Protein AF-A0A3D4GW47-F1 (afdb_monomer_lite)

pLDDT: mean 80.76, std 10.33, range [48.72, 91.56]

Structure (mmCIF, N/CA/C/O backbone):
data_AF-A0A3D4GW47-F1
#
_entry.id   AF-A0A3D4GW47-F1
#
loop_
_atom_site.group_PDB
_atom_site.id
_atom_site.type_symbol
_atom_site.label_atom_id
_atom_site.label_alt_id
_atom_site.label_comp_id
_atom_site.label_asym_id
_atom_site.label_entity_id
_atom_site.label_seq_id
_atom_site.pdbx_PDB_ins_code
_atom_site.Cartn_x
_atom_site.Cartn_y
_atom_site.Cartn_z
_ato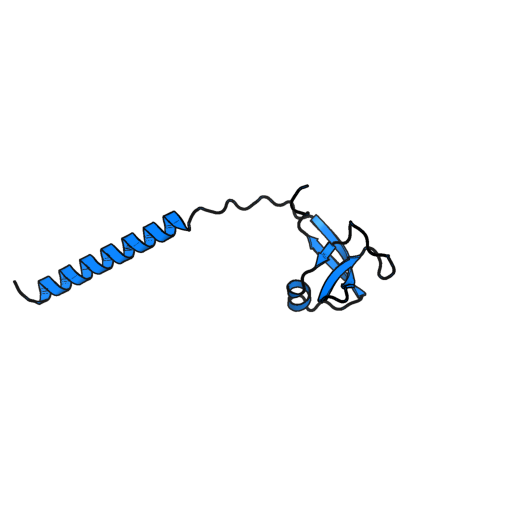m_site.occupancy
_atom_site.B_iso_or_equiv
_atom_site.auth_seq_id
_atom_site.auth_comp_id
_atom_site.auth_asym_id
_atom_site.auth_atom_id
_atom_site.pdbx_PDB_model_num
ATOM 1 N N . MET A 1 1 ? -30.666 16.668 57.485 1.00 55.66 1 MET A N 1
ATOM 2 C CA . MET A 1 1 ? -30.814 15.666 56.400 1.00 55.66 1 MET A CA 1
ATOM 3 C C . MET A 1 1 ? -29.792 14.560 56.608 1.00 55.66 1 MET A C 1
ATOM 5 O O . MET A 1 1 ? -28.661 14.899 56.939 1.00 55.66 1 MET A O 1
ATOM 9 N N . PRO A 1 2 ? -30.148 13.276 56.443 1.00 69.19 2 PRO A N 1
ATOM 10 C CA . PRO A 1 2 ? -29.185 12.195 56.604 1.00 69.19 2 PRO A CA 1
ATOM 11 C C . PRO A 1 2 ? -28.104 12.266 55.513 1.00 69.19 2 PRO A C 1
ATOM 13 O O . PRO A 1 2 ? -28.382 12.569 54.351 1.00 69.19 2 PRO A O 1
ATOM 16 N N . ILE A 1 3 ? -26.855 11.986 55.897 1.00 61.97 3 ILE A N 1
ATOM 17 C CA . ILE A 1 3 ? -25.650 12.045 55.043 1.00 61.97 3 ILE A CA 1
ATOM 18 C C . ILE A 1 3 ? -25.806 11.187 53.770 1.00 61.97 3 ILE A C 1
ATOM 20 O O . ILE A 1 3 ? -25.253 11.509 52.715 1.00 61.97 3 ILE A O 1
ATOM 24 N N . SER A 1 4 ? -26.614 10.126 53.840 1.00 69.19 4 SER A N 1
ATOM 25 C CA . SER A 1 4 ? -26.953 9.255 52.710 1.00 69.19 4 SER A CA 1
ATOM 26 C C . SER A 1 4 ? -27.655 10.003 51.572 1.00 69.19 4 SER A C 1
ATOM 28 O O . SER A 1 4 ? -27.290 9.830 50.410 1.00 69.19 4 SER A O 1
ATOM 30 N N . THR A 1 5 ? -28.597 10.898 51.877 1.00 75.31 5 THR A N 1
ATOM 31 C CA . THR A 1 5 ? -29.343 11.663 50.866 1.00 75.31 5 THR A CA 1
ATOM 32 C C . THR A 1 5 ? -28.441 12.642 50.116 1.00 75.31 5 THR A C 1
ATOM 34 O O . THR A 1 5 ? -28.620 12.851 48.916 1.00 75.31 5 THR A O 1
ATOM 37 N N . VAL A 1 6 ? -27.437 13.207 50.793 1.00 76.75 6 VAL A N 1
ATOM 38 C CA . VAL A 1 6 ? -26.452 14.110 50.177 1.00 76.75 6 VAL A CA 1
ATOM 39 C C . VAL A 1 6 ? -25.558 13.342 49.203 1.00 76.75 6 VAL A C 1
ATOM 41 O O . VAL A 1 6 ? -25.418 13.760 48.055 1.00 76.75 6 VAL A O 1
ATOM 44 N N . LYS A 1 7 ? -25.032 12.176 49.607 1.00 76.75 7 LYS A N 1
ATOM 45 C CA . LYS A 1 7 ? -24.217 11.311 48.731 1.00 76.75 7 LYS A CA 1
ATOM 46 C C . LYS A 1 7 ? -24.983 10.861 47.483 1.00 76.75 7 LYS A C 1
ATOM 48 O O . LYS A 1 7 ? -24.437 10.909 46.382 1.00 76.75 7 LYS A O 1
ATOM 53 N N . ILE A 1 8 ? -26.257 10.489 47.637 1.00 79.75 8 ILE A N 1
ATOM 54 C CA . ILE A 1 8 ? -27.124 10.087 46.518 1.00 79.75 8 ILE A CA 1
ATOM 55 C C . ILE A 1 8 ? -27.301 11.240 45.521 1.00 79.75 8 ILE A C 1
ATOM 57 O O . ILE A 1 8 ? -27.135 11.048 44.315 1.00 79.75 8 ILE A O 1
ATOM 61 N N . ARG A 1 9 ? -27.591 12.453 46.009 1.00 82.44 9 ARG A N 1
ATOM 62 C CA . ARG A 1 9 ? -27.740 13.641 45.151 1.00 82.44 9 ARG A CA 1
ATOM 63 C C . ARG A 1 9 ? -26.442 13.983 44.422 1.00 82.44 9 ARG A C 1
ATOM 65 O O . ARG A 1 9 ? -26.486 14.310 43.239 1.00 82.44 9 ARG A O 1
ATOM 72 N N . LEU A 1 10 ? -25.304 13.846 45.098 1.00 83.62 10 LEU A N 1
ATOM 73 C CA . LEU A 1 10 ? -23.988 14.138 44.534 1.00 83.62 10 LEU A CA 1
ATOM 74 C C . LEU A 1 10 ? -23.611 13.153 43.417 1.00 83.62 10 LEU A C 1
ATOM 76 O O . LEU A 1 10 ? -23.145 13.571 42.358 1.00 83.62 10 LEU A O 1
ATOM 80 N N . ASN A 1 11 ? -23.898 11.861 43.601 1.00 86.19 11 ASN A N 1
ATOM 81 C CA . ASN A 1 11 ? -23.722 10.859 42.546 1.00 86.19 11 ASN A CA 1
ATOM 82 C C . ASN A 1 11 ? -24.652 11.104 41.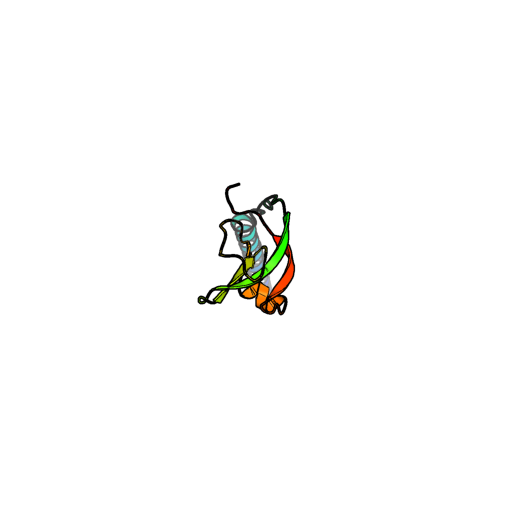355 1.00 86.19 11 ASN A C 1
ATOM 84 O O . ASN A 1 11 ? -24.215 11.022 40.208 1.00 86.19 11 ASN A O 1
ATOM 88 N N . LYS A 1 12 ? -25.917 11.461 41.603 1.00 88.31 12 LYS A N 1
ATOM 89 C CA . LYS A 1 12 ? -26.863 11.786 40.528 1.00 88.31 12 LYS A CA 1
ATOM 90 C C . LYS A 1 12 ? -26.403 13.002 39.713 1.00 88.31 12 LYS A C 1
ATOM 92 O O . LYS A 1 12 ? -26.475 12.968 38.488 1.00 88.31 12 LYS A O 1
ATOM 97 N N . ALA A 1 13 ? -25.888 14.037 40.378 1.00 90.50 13 ALA A N 1
ATOM 98 C CA . ALA A 1 13 ? -25.333 15.220 39.721 1.00 90.50 13 ALA A CA 1
ATOM 99 C C . ALA A 1 13 ? -24.087 14.886 38.882 1.00 90.50 13 ALA A C 1
ATOM 101 O O . ALA A 1 13 ? -24.007 15.290 37.723 1.00 90.50 13 ALA A O 1
ATOM 102 N N . ARG A 1 14 ? -23.158 14.083 39.422 1.00 86.94 14 ARG A N 1
ATOM 103 C CA . ARG A 1 14 ? -21.970 13.611 38.687 1.00 86.94 14 ARG A CA 1
ATOM 104 C C . ARG A 1 14 ? -22.334 12.820 37.435 1.00 86.94 14 ARG A C 1
ATOM 106 O O . ARG A 1 14 ? -21.768 13.069 36.375 1.00 86.94 14 ARG A O 1
ATOM 113 N N . ASN A 1 15 ? -23.294 11.904 37.544 1.00 88.06 15 ASN A N 1
ATOM 114 C CA . ASN A 1 15 ? -23.729 11.103 36.403 1.00 88.06 15 ASN A CA 1
ATOM 115 C C . ASN A 1 15 ? -24.356 11.975 35.308 1.00 88.06 15 ASN A C 1
ATOM 117 O O . ASN A 1 15 ? -24.062 11.765 34.135 1.00 88.06 15 ASN A O 1
ATOM 121 N N . LYS A 1 16 ? -25.146 12.988 35.687 1.00 90.94 16 LYS A N 1
ATOM 122 C CA . LYS A 1 16 ? -25.743 13.935 34.736 1.00 90.94 16 LYS A CA 1
ATOM 123 C C . LYS A 1 16 ? -24.678 14.746 33.983 1.00 90.94 16 LYS A C 1
ATOM 125 O O . LYS A 1 16 ? -24.739 14.833 32.760 1.00 90.94 16 LYS A O 1
ATOM 130 N N . LEU A 1 17 ? -23.670 15.259 34.692 1.00 88.00 17 LEU A N 1
ATOM 131 C CA . LEU A 1 17 ? -22.556 15.991 34.074 1.00 88.00 17 LEU A CA 1
ATOM 132 C C . LEU A 1 17 ? -21.757 15.111 33.106 1.00 88.00 17 LEU A C 1
ATOM 134 O O . LEU A 1 17 ? -21.404 15.553 32.018 1.00 88.00 17 LEU A O 1
ATOM 138 N N . LYS A 1 18 ? -21.517 13.844 33.468 1.00 86.25 18 LYS A N 1
ATOM 139 C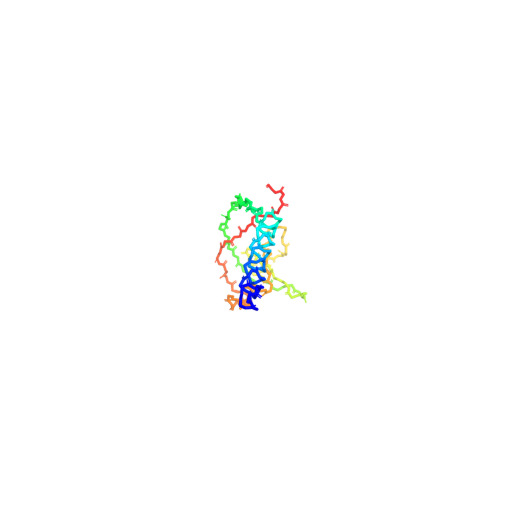 CA . LYS A 1 18 ? -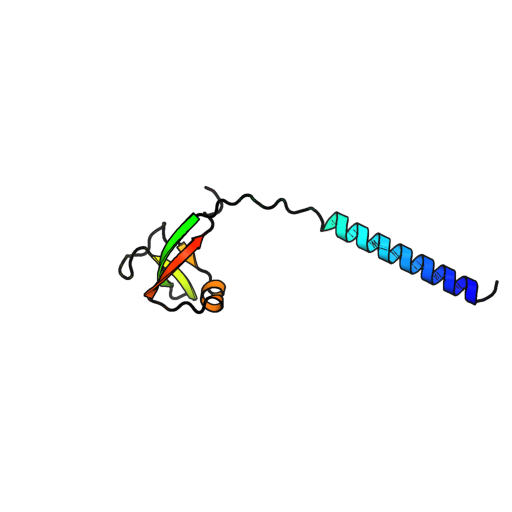20.822 12.892 32.594 1.00 86.25 18 LYS A CA 1
ATOM 140 C C . LYS A 1 18 ? -21.591 12.657 31.291 1.00 86.25 18 LYS A C 1
ATOM 142 O O . LYS A 1 18 ? -20.986 12.686 30.226 1.00 86.25 18 LYS A O 1
ATOM 147 N N . THR A 1 19 ? -22.910 12.456 31.364 1.00 84.56 19 THR A N 1
ATOM 148 C CA . THR A 1 19 ? -23.743 12.257 30.164 1.00 84.56 19 THR A CA 1
ATOM 149 C C . THR A 1 19 ? -23.809 13.494 29.272 1.00 84.56 19 THR A C 1
ATOM 151 O O . THR A 1 19 ? -23.847 13.367 28.054 1.00 84.56 19 THR A O 1
ATOM 154 N N . GLU A 1 20 ? -23.806 14.685 29.865 1.00 88.12 20 GLU A N 1
ATOM 155 C CA . GLU A 1 20 ? -23.852 15.951 29.132 1.00 88.12 20 GLU A CA 1
ATOM 156 C C . GLU A 1 20 ? -22.527 16.230 28.409 1.00 88.12 20 GLU A C 1
ATOM 158 O O . GLU A 1 20 ? -22.532 16.564 27.227 1.00 88.12 20 GLU A O 1
ATOM 163 N N . ALA A 1 21 ? -21.393 15.966 29.065 1.00 82.88 21 ALA A N 1
ATOM 164 C CA . ALA A 1 21 ? -20.076 16.046 28.437 1.00 82.88 21 ALA A CA 1
ATOM 165 C C . ALA A 1 21 ? -19.910 15.042 27.280 1.00 82.88 21 ALA A C 1
ATOM 167 O O . ALA A 1 21 ? -19.365 15.397 26.240 1.00 82.88 21 ALA A O 1
ATOM 168 N N . LEU A 1 22 ? -20.409 13.808 27.434 1.00 80.38 22 LEU A N 1
ATOM 169 C CA . LEU A 1 22 ? -20.408 12.797 26.366 1.00 80.38 22 LEU A CA 1
ATOM 170 C C . LEU A 1 22 ? -21.182 13.269 25.128 1.00 80.38 22 LEU A C 1
ATOM 172 O O . LEU A 1 22 ? -20.658 13.168 24.023 1.00 80.38 22 LEU A O 1
ATOM 176 N N . LYS A 1 23 ? -22.368 13.859 25.318 1.00 81.44 23 LYS A N 1
ATOM 177 C CA . LYS A 1 23 ? -23.149 14.440 24.216 1.00 81.44 23 LYS A CA 1
ATOM 178 C C . LYS A 1 23 ? -22.423 15.584 23.514 1.00 81.44 23 LYS A C 1
ATOM 180 O O . LYS A 1 23 ? -22.391 15.616 22.296 1.00 81.44 23 LYS A O 1
ATOM 185 N N . MET A 1 24 ? -21.786 16.489 24.259 1.00 79.38 24 MET A N 1
ATOM 186 C CA . MET A 1 24 ? -21.025 17.591 23.654 1.00 79.38 24 MET A CA 1
ATOM 187 C C . MET A 1 24 ? -19.843 17.090 22.812 1.00 79.38 24 MET A C 1
ATOM 189 O O . MET A 1 24 ? -19.540 17.665 21.767 1.00 79.38 24 MET A O 1
ATOM 193 N N . VAL A 1 25 ? -19.180 16.012 23.243 1.00 77.00 25 VAL A N 1
ATOM 194 C CA . VAL A 1 25 ? -18.123 15.353 22.460 1.00 77.00 25 VAL A CA 1
ATOM 195 C C . VAL A 1 25 ? -18.717 14.716 21.201 1.00 77.00 25 VAL A C 1
ATOM 197 O O . VAL A 1 25 ? -18.182 14.923 20.118 1.00 77.00 25 VAL A O 1
ATOM 200 N N . GLU A 1 26 ? -19.844 14.012 21.300 1.00 70.94 26 GLU A N 1
ATOM 201 C CA . GLU A 1 26 ? -20.545 13.473 20.126 1.00 70.94 26 GLU A CA 1
ATOM 202 C C . GLU A 1 26 ? -21.017 14.569 19.161 1.00 70.94 26 GLU A C 1
ATOM 204 O O . GLU A 1 26 ? -20.890 14.397 17.960 1.00 70.94 26 GLU A O 1
ATOM 209 N N . ASP A 1 27 ? -21.469 15.730 19.624 1.00 70.19 27 ASP A N 1
ATOM 210 C CA . ASP A 1 27 ? -21.878 16.819 18.725 1.00 70.19 27 ASP A CA 1
ATOM 211 C C . ASP A 1 27 ? -20.668 17.502 18.054 1.00 70.19 27 ASP A C 1
ATOM 213 O O . ASP A 1 27 ? -20.735 17.929 16.898 1.00 70.19 27 ASP A O 1
ATOM 217 N N . THR A 1 28 ? -19.533 17.579 18.759 1.00 68.75 28 THR A N 1
ATOM 218 C CA . THR A 1 28 ? -18.300 18.206 18.248 1.00 68.75 28 THR A CA 1
ATOM 219 C C . THR A 1 28 ? -17.538 17.282 17.291 1.00 68.75 28 THR A C 1
ATOM 221 O O . THR A 1 28 ? -16.998 17.740 16.283 1.00 68.75 28 THR A O 1
ATOM 224 N N . PHE A 1 29 ? -17.493 15.981 17.589 1.00 63.81 29 PHE A N 1
ATOM 225 C CA . PHE A 1 29 ? -16.716 14.976 16.850 1.00 63.81 29 PHE A CA 1
ATOM 226 C C . PHE A 1 29 ? -17.576 14.019 16.011 1.00 63.81 29 PHE A C 1
ATOM 228 O O . PHE A 1 29 ? -17.065 13.390 15.090 1.00 63.81 29 PHE A O 1
ATOM 235 N N . GLY A 1 30 ? -18.874 13.915 16.285 1.00 56.75 30 GLY A N 1
ATOM 236 C CA . GLY A 1 30 ? -19.842 13.053 15.595 1.00 56.75 30 GLY A CA 1
ATOM 237 C C . GLY A 1 30 ? -20.504 13.718 14.395 1.00 56.75 30 GLY A C 1
ATOM 238 O O . GLY A 1 30 ? -21.575 13.293 13.958 1.00 56.75 30 GLY A O 1
ATOM 239 N N . ARG A 1 31 ? -19.847 14.719 13.795 1.00 59.69 31 ARG A N 1
ATOM 240 C CA . ARG A 1 31 ? -20.111 15.073 12.400 1.00 59.69 31 ARG A CA 1
ATOM 241 C C . ARG A 1 31 ? -19.846 13.805 11.594 1.00 59.69 31 ARG A C 1
ATOM 243 O O . ARG A 1 31 ? -18.691 13.445 11.378 1.00 59.69 31 ARG A O 1
ATOM 250 N N . GLN A 1 32 ? -20.913 13.099 11.215 1.00 59.94 32 GLN A N 1
ATOM 251 C CA . GLN A 1 32 ? -20.836 11.952 10.320 1.00 59.94 32 GLN A CA 1
ATOM 252 C C . GLN A 1 32 ? -20.069 12.415 9.088 1.00 59.94 32 GLN A C 1
ATOM 254 O O . GLN A 1 32 ? -20.562 13.215 8.292 1.00 59.94 32 GLN A O 1
ATOM 259 N N . LYS A 1 33 ? -18.807 11.996 8.998 1.00 58.16 33 LYS A N 1
ATOM 260 C CA . LYS A 1 33 ? -17.954 12.262 7.853 1.00 58.16 33 LYS A CA 1
ATOM 261 C C . LYS A 1 33 ? -18.631 11.524 6.712 1.00 58.16 33 LYS A C 1
ATOM 263 O O . LYS A 1 33 ? -18.550 10.304 6.662 1.00 58.16 33 LYS A O 1
ATOM 268 N N . SER A 1 34 ? -19.382 12.252 5.885 1.00 63.09 34 SER A N 1
ATOM 269 C CA . SER A 1 34 ? -20.020 11.697 4.696 1.00 63.09 34 SER A CA 1
ATOM 270 C C . SER A 1 34 ? -18.959 10.894 3.964 1.00 63.09 34 SER A C 1
ATOM 272 O O . SER A 1 34 ? -17.918 11.462 3.613 1.00 63.09 34 SER A O 1
ATOM 274 N N . GLU A 1 35 ? -19.167 9.585 3.830 1.00 63.50 35 GLU A N 1
ATOM 275 C CA . GLU A 1 35 ? -18.200 8.729 3.160 1.00 63.50 35 GLU A CA 1
ATOM 276 C C . GLU A 1 35 ? -17.996 9.297 1.755 1.00 63.50 35 GLU A C 1
ATOM 278 O O . GLU A 1 35 ? -18.967 9.423 1.000 1.00 63.50 35 GLU A O 1
ATOM 283 N N . PRO A 1 36 ? -16.777 9.745 1.403 1.00 65.50 36 PRO A N 1
ATOM 284 C CA . PRO A 1 36 ? -16.540 10.216 0.056 1.00 65.50 36 PRO A CA 1
ATOM 285 C C . PRO A 1 36 ? -16.805 9.031 -0.869 1.00 65.50 36 PRO A C 1
ATOM 287 O O . PRO A 1 36 ? -16.202 7.969 -0.708 1.00 65.50 36 PRO A O 1
ATOM 290 N N . LYS A 1 37 ? -17.731 9.204 -1.816 1.00 70.12 37 LYS A N 1
ATOM 291 C CA . LYS A 1 37 ? -18.026 8.204 -2.842 1.00 70.12 37 LYS A CA 1
ATOM 292 C C . LYS A 1 37 ? -16.843 8.164 -3.809 1.00 70.12 37 LYS A C 1
ATOM 294 O O . LYS A 1 37 ? -16.847 8.833 -4.834 1.00 70.12 37 LYS A O 1
ATOM 299 N N . VAL A 1 38 ? -15.788 7.462 -3.411 1.00 76.06 38 VAL A N 1
ATOM 300 C CA . VAL A 1 38 ? -14.588 7.261 -4.220 1.00 76.06 38 VAL A CA 1
ATOM 301 C C . VAL A 1 38 ? -14.841 6.067 -5.124 1.00 76.06 38 VAL A C 1
ATOM 303 O O . VAL A 1 38 ? -15.110 4.968 -4.641 1.00 76.06 38 VAL A O 1
ATOM 306 N N . GLU A 1 39 ? -14.755 6.278 -6.432 1.00 83.25 39 GLU A N 1
ATOM 307 C CA . GLU A 1 39 ? -14.773 5.184 -7.395 1.00 83.25 39 GLU A CA 1
ATOM 308 C C . GLU A 1 39 ? -13.442 4.433 -7.320 1.00 83.25 39 GLU A C 1
ATOM 310 O O . GLU A 1 39 ? -12.378 4.993 -7.577 1.00 83.25 39 GLU A O 1
ATOM 315 N N . ILE A 1 40 ? -13.496 3.172 -6.902 1.00 87.88 40 ILE A N 1
ATOM 316 C CA . ILE A 1 40 ? -12.320 2.313 -6.789 1.00 87.88 40 ILE A CA 1
ATOM 317 C C . ILE A 1 40 ? -12.104 1.631 -8.142 1.00 87.88 40 ILE A C 1
ATOM 319 O O . ILE A 1 40 ? -13.016 0.984 -8.659 1.00 87.88 40 ILE A O 1
ATOM 323 N N . LYS A 1 41 ? -10.901 1.758 -8.710 1.00 88.19 41 LYS A N 1
ATOM 324 C CA . LYS A 1 41 ? -10.533 1.146 -9.994 1.00 88.19 41 LYS A CA 1
ATOM 325 C C . LYS A 1 41 ? -9.713 -0.122 -9.762 1.00 88.19 41 LYS A C 1
ATOM 327 O O . LYS A 1 41 ? -8.895 -0.182 -8.844 1.00 88.19 41 LYS A O 1
ATOM 332 N N . SER A 1 42 ? -9.931 -1.131 -10.604 1.00 89.94 42 SER A N 1
ATOM 333 C CA . SER A 1 42 ? -9.063 -2.310 -10.650 1.00 89.94 42 SER A CA 1
ATOM 334 C C . SER A 1 42 ? -7.737 -1.933 -11.294 1.00 89.94 42 SER A C 1
ATOM 336 O O . SER A 1 42 ? -7.722 -1.210 -12.290 1.00 89.94 42 SER A O 1
ATOM 338 N N . VAL A 1 43 ? -6.641 -2.426 -10.732 1.00 90.69 43 VAL A N 1
ATOM 339 C CA . VAL A 1 43 ? -5.289 -2.138 -11.199 1.00 90.69 43 VAL A CA 1
ATOM 340 C C . VAL A 1 43 ? -4.415 -3.378 -11.161 1.00 90.69 43 VAL A C 1
ATOM 342 O O . VAL A 1 43 ? -4.624 -4.273 -10.341 1.00 90.69 43 VAL A O 1
ATOM 345 N N . GLU A 1 44 ? -3.416 -3.400 -12.033 1.00 91.56 44 GLU A N 1
ATOM 346 C CA . GLU A 1 44 ? -2.436 -4.472 -12.107 1.00 91.56 44 GLU A CA 1
ATOM 347 C C . GLU A 1 44 ? -1.056 -3.940 -12.503 1.00 91.56 44 GLU A C 1
ATOM 349 O O . GLU A 1 44 ? -0.949 -2.924 -13.194 1.00 91.56 44 GLU A O 1
ATOM 354 N N . GLY A 1 45 ? 0.001 -4.609 -12.046 1.00 91.38 45 GLY A N 1
ATOM 355 C CA . GLY A 1 45 ? 1.370 -4.252 -12.397 1.00 91.38 45 GLY A CA 1
ATOM 356 C C . GLY A 1 45 ? 2.427 -4.957 -11.554 1.00 91.38 45 GLY A C 1
ATOM 357 O O . GLY A 1 45 ? 2.129 -5.647 -10.582 1.00 91.38 45 GLY A O 1
ATOM 358 N N . TYR A 1 46 ? 3.681 -4.762 -11.934 1.00 91.44 46 TYR A N 1
ATOM 359 C CA . TYR A 1 46 ? 4.856 -5.272 -11.246 1.00 91.44 46 TYR A CA 1
ATOM 360 C C . TYR A 1 46 ? 5.323 -4.300 -10.172 1.00 91.44 46 TYR A C 1
ATOM 362 O O . TYR A 1 46 ? 5.499 -3.107 -10.433 1.00 91.44 46 TYR A O 1
ATOM 370 N N . LEU A 1 47 ? 5.554 -4.822 -8.972 1.00 90.44 47 LEU A N 1
ATOM 371 C CA . LEU A 1 47 ? 6.057 -4.044 -7.850 1.00 90.44 47 LEU A CA 1
ATOM 372 C C . LEU A 1 47 ? 7.552 -3.730 -8.025 1.00 90.44 47 LEU A C 1
ATOM 374 O O . LEU A 1 47 ? 8.383 -4.642 -8.081 1.00 90.44 47 LEU A O 1
ATOM 378 N N . SER A 1 48 ? 7.891 -2.439 -8.093 1.00 85.19 48 SER A N 1
ATOM 379 C CA . SER A 1 48 ? 9.264 -1.945 -8.245 1.00 85.19 48 SER A CA 1
ATOM 380 C C . SER A 1 48 ? 9.633 -0.946 -7.144 1.00 85.19 48 SER A C 1
ATOM 382 O O . SER A 1 48 ? 8.912 0.026 -6.904 1.00 85.19 48 SER A O 1
ATOM 384 N N . ILE A 1 49 ? 10.813 -1.132 -6.541 1.00 70.88 49 ILE A N 1
ATOM 385 C CA . ILE A 1 49 ? 11.343 -0.261 -5.482 1.00 70.88 49 ILE A CA 1
ATOM 386 C C . ILE A 1 49 ? 11.762 1.108 -6.001 1.00 70.88 49 ILE A C 1
ATOM 388 O O . ILE A 1 49 ? 12.409 1.231 -7.043 1.00 70.88 49 ILE A O 1
ATOM 392 N N . HIS A 1 50 ? 11.465 2.126 -5.194 1.00 69.50 50 HIS A N 1
ATOM 393 C CA . HIS A 1 50 ? 12.199 3.382 -5.177 1.00 69.50 50 HIS A CA 1
ATOM 394 C C . HIS A 1 50 ? 13.167 3.374 -3.985 1.00 69.50 50 HIS A C 1
ATOM 396 O O . HIS A 1 50 ? 12.795 2.972 -2.883 1.00 69.50 50 HIS A O 1
ATOM 402 N N . GLU A 1 51 ? 14.389 3.886 -4.159 1.00 67.12 51 GLU A N 1
ATOM 403 C CA . GLU A 1 51 ? 15.463 3.897 -3.139 1.00 67.12 51 GLU A CA 1
ATOM 404 C C . GLU A 1 51 ? 15.077 4.546 -1.790 1.00 67.12 51 GLU A C 1
ATOM 406 O O . GLU A 1 51 ? 15.781 4.402 -0.796 1.00 67.12 51 GLU A O 1
ATOM 411 N N . MET A 1 52 ? 13.939 5.242 -1.732 1.00 66.56 52 MET A N 1
ATOM 412 C CA . MET A 1 52 ? 13.437 5.960 -0.558 1.00 66.56 52 MET A CA 1
ATOM 413 C C . MET A 1 52 ? 12.395 5.167 0.256 1.00 66.56 52 MET A C 1
ATOM 415 O O . MET A 1 52 ? 11.773 5.719 1.162 1.00 66.56 52 MET A O 1
ATOM 419 N N . GLY A 1 53 ? 12.200 3.875 -0.034 1.00 67.50 53 GLY A N 1
ATOM 420 C CA . GLY A 1 53 ? 11.363 2.981 0.778 1.00 67.50 53 GLY A CA 1
ATOM 421 C C . GLY A 1 53 ? 9.854 3.104 0.541 1.00 67.50 53 GLY A C 1
ATOM 422 O O . GLY A 1 53 ? 9.067 2.659 1.376 1.00 67.50 53 GLY A O 1
ATOM 423 N N . TYR A 1 54 ? 9.456 3.709 -0.578 1.00 69.38 54 TYR A N 1
ATOM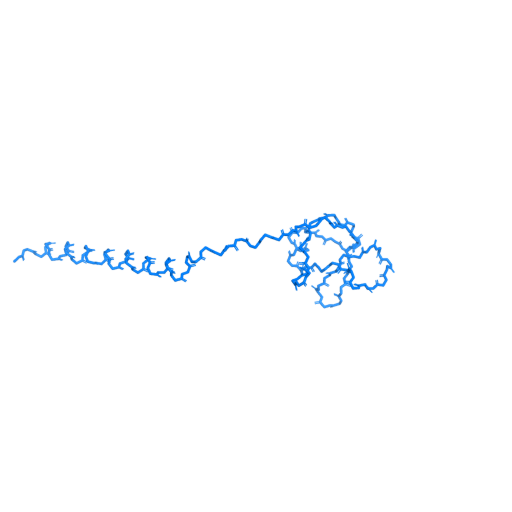 424 C CA . TYR A 1 54 ? 8.119 3.595 -1.160 1.00 69.38 54 TYR A CA 1
ATOM 425 C C . TYR A 1 54 ? 8.225 2.943 -2.540 1.00 69.38 54 TYR A C 1
ATOM 427 O O . TYR A 1 54 ? 9.289 2.980 -3.160 1.00 69.38 54 TYR A O 1
ATOM 435 N N . GLU A 1 55 ? 7.147 2.326 -3.015 1.00 84.12 55 GLU A N 1
ATOM 436 C CA . GLU A 1 55 ? 7.189 1.515 -4.234 1.00 84.12 55 GLU A CA 1
ATOM 437 C C . GLU A 1 55 ? 6.035 1.863 -5.165 1.00 84.12 55 GLU A C 1
ATOM 439 O O . GLU A 1 55 ? 5.056 2.506 -4.774 1.00 84.12 55 GLU A O 1
ATOM 444 N N . PHE A 1 56 ? 6.180 1.454 -6.420 1.00 89.50 56 PHE A N 1
ATOM 445 C CA . PHE A 1 56 ? 5.175 1.677 -7.445 1.00 89.50 56 PHE A CA 1
ATOM 446 C C . PHE A 1 56 ? 4.834 0.380 -8.164 1.00 89.50 56 PHE A C 1
ATOM 448 O O . PHE A 1 56 ? 5.711 -0.456 -8.392 1.00 89.50 56 PHE A O 1
ATOM 455 N N . LEU A 1 57 ? 3.571 0.252 -8.571 1.00 90.75 57 LEU A N 1
ATOM 456 C CA . LEU A 1 57 ? 3.173 -0.728 -9.574 1.00 90.75 57 LEU A CA 1
ATOM 457 C C . LEU A 1 57 ? 3.429 -0.145 -10.958 1.00 90.75 57 LEU A C 1
ATOM 459 O O . LEU A 1 57 ? 2.868 0.895 -11.312 1.00 90.75 57 LEU A O 1
ATOM 463 N N . ARG A 1 58 ? 4.264 -0.843 -11.725 1.00 89.69 58 ARG A N 1
ATOM 464 C CA . ARG A 1 58 ? 4.586 -0.526 -13.117 1.00 89.69 58 ARG A CA 1
ATOM 465 C C . ARG A 1 58 ? 3.936 -1.522 -14.057 1.00 89.69 58 ARG A C 1
ATOM 467 O O . ARG A 1 58 ? 3.750 -2.683 -13.715 1.00 89.69 58 ARG A O 1
ATOM 474 N N . LEU A 1 59 ? 3.677 -1.104 -15.291 1.00 86.00 59 LEU A N 1
ATOM 475 C CA . LEU A 1 59 ? 3.123 -1.997 -16.314 1.00 86.00 59 LEU A CA 1
ATOM 476 C C . LEU A 1 59 ? 4.052 -3.187 -16.640 1.00 86.00 59 LEU A C 1
ATOM 478 O O . LEU A 1 59 ? 3.585 -4.260 -17.002 1.00 86.00 59 LEU A O 1
ATOM 482 N N . SER A 1 60 ? 5.368 -2.998 -16.519 1.00 84.50 60 SER A N 1
ATOM 483 C CA . SER A 1 60 ? 6.388 -4.015 -16.791 1.00 84.50 60 SER A CA 1
ATOM 484 C C . SER A 1 60 ? 7.572 -3.842 -15.841 1.00 84.50 60 SER A C 1
ATOM 486 O O . SER A 1 60 ? 7.89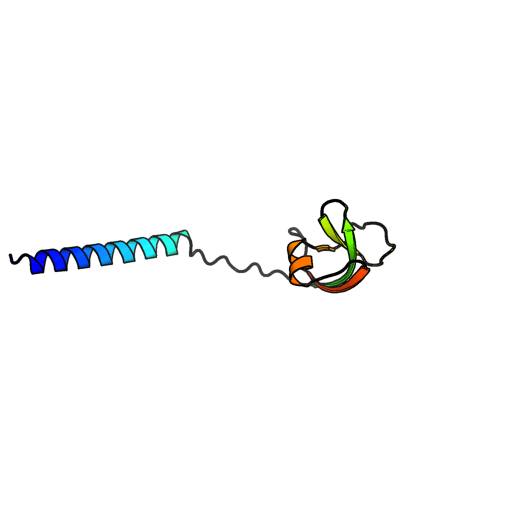1 -2.713 -15.464 1.00 84.50 60 SER A O 1
ATOM 488 N N . GLU A 1 61 ? 8.252 -4.940 -15.495 1.00 77.00 61 GLU A N 1
ATOM 489 C CA . GLU A 1 61 ? 9.445 -4.947 -14.630 1.00 77.00 61 GLU A CA 1
ATOM 490 C C . GLU A 1 61 ? 10.568 -4.036 -15.147 1.00 77.00 61 GLU A C 1
ATOM 492 O O . GLU A 1 61 ? 11.284 -3.416 -14.365 1.00 77.00 61 GLU A O 1
ATOM 497 N N . SER A 1 62 ? 10.715 -3.937 -16.471 1.00 80.38 62 SER A N 1
ATOM 498 C CA . SER A 1 62 ? 11.782 -3.172 -17.128 1.00 80.38 62 SER A CA 1
ATOM 499 C C . SER A 1 62 ? 11.339 -1.798 -17.630 1.00 80.38 62 SER A C 1
ATOM 501 O O . SER A 1 62 ? 12.145 -1.070 -18.214 1.00 80.38 62 SER A O 1
ATOM 503 N N . ALA A 1 63 ? 10.071 -1.428 -17.428 1.00 79.12 63 ALA A N 1
ATOM 504 C CA . ALA A 1 63 ? 9.581 -0.132 -17.870 1.00 79.12 63 ALA A CA 1
ATOM 505 C C . ALA A 1 63 ? 10.225 1.006 -17.053 1.00 79.12 63 ALA A C 1
ATOM 507 O O . ALA A 1 63 ? 10.400 0.879 -15.832 1.00 79.12 63 ALA A O 1
ATOM 508 N N . PRO A 1 64 ? 10.557 2.138 -17.704 1.00 82.94 64 PRO A N 1
ATOM 509 C CA . PRO A 1 64 ? 10.926 3.346 -16.985 1.00 82.94 64 PRO A CA 1
ATOM 510 C C . PRO A 1 64 ? 9.738 3.844 -16.158 1.00 82.94 64 PRO A C 1
ATOM 512 O O . PRO A 1 64 ? 8.585 3.543 -16.469 1.00 82.94 64 PRO A O 1
ATOM 515 N N . SER A 1 65 ? 10.024 4.636 -15.125 1.00 83.81 65 SER A N 1
ATOM 516 C CA . SER A 1 65 ? 8.985 5.268 -14.313 1.00 83.81 65 SER A CA 1
ATOM 517 C C . SER A 1 65 ? 8.025 6.086 -15.183 1.00 83.81 65 SER A C 1
ATOM 519 O O . SER A 1 65 ? 8.461 6.849 -16.050 1.00 83.81 65 SER A O 1
ATOM 521 N N . SER A 1 66 ? 6.728 5.954 -14.923 1.00 86.38 66 SER A N 1
ATOM 522 C CA . SER A 1 66 ? 5.656 6.620 -15.664 1.00 86.38 66 SER A CA 1
ATOM 523 C C . SER A 1 66 ? 4.776 7.453 -14.728 1.00 86.38 66 SER A C 1
ATOM 525 O O . SER A 1 66 ? 4.567 7.069 -13.579 1.00 86.38 66 SER A O 1
ATOM 527 N N . PRO A 1 67 ? 4.177 8.564 -15.196 1.00 86.19 67 PRO A N 1
ATOM 528 C CA . PRO A 1 67 ? 3.149 9.283 -14.438 1.00 86.19 67 PRO A CA 1
ATOM 529 C C . PRO A 1 67 ? 1.917 8.432 -14.100 1.00 86.19 67 PRO A C 1
ATOM 531 O O . PRO A 1 67 ? 1.173 8.773 -13.187 1.00 86.19 67 PRO A O 1
ATOM 534 N N . ASN A 1 68 ? 1.706 7.340 -14.839 1.00 86.56 68 ASN A N 1
ATOM 535 C CA . ASN A 1 68 ? 0.603 6.405 -14.621 1.00 86.56 68 ASN A CA 1
ATOM 536 C C . ASN A 1 68 ? 0.955 5.290 -13.625 1.00 86.56 68 ASN A C 1
ATOM 538 O O . ASN A 1 68 ? 0.129 4.409 -13.389 1.00 86.56 68 ASN A O 1
ATOM 542 N N . ASP A 1 69 ? 2.173 5.297 -13.079 1.00 89.19 69 ASP A N 1
ATOM 543 C CA . ASP A 1 69 ? 2.584 4.334 -12.069 1.00 89.19 69 ASP A CA 1
ATOM 544 C C . ASP A 1 69 ? 1.755 4.523 -10.796 1.00 89.19 69 ASP A C 1
ATOM 546 O O . ASP A 1 69 ? 1.498 5.640 -10.335 1.00 89.19 69 ASP A O 1
ATOM 550 N N . ILE A 1 70 ? 1.346 3.409 -10.198 1.00 90.31 70 ILE A N 1
ATOM 551 C CA . ILE A 1 70 ? 0.449 3.448 -9.046 1.00 90.31 70 ILE A CA 1
ATOM 552 C C . ILE A 1 70 ? 1.283 3.400 -7.784 1.00 90.31 70 ILE A C 1
ATOM 554 O O . ILE A 1 70 ? 2.019 2.445 -7.548 1.00 90.31 70 ILE A O 1
ATOM 558 N N . TYR A 1 71 ? 1.141 4.428 -6.959 1.00 90.50 71 TYR A N 1
ATOM 559 C CA . TYR A 1 71 ? 1.812 4.494 -5.672 1.00 90.50 71 TYR A CA 1
ATOM 560 C C . TYR A 1 71 ? 1.345 3.378 -4.731 1.00 90.50 71 TYR A C 1
ATOM 562 O O . TYR A 1 71 ? 0.144 3.183 -4.519 1.00 90.50 71 TYR A O 1
ATOM 570 N N . VAL A 1 72 ? 2.308 2.716 -4.091 1.00 89.62 72 VAL A N 1
ATOM 571 C CA . VAL A 1 72 ? 2.082 1.738 -3.030 1.00 89.62 72 VAL A CA 1
ATOM 572 C C . VAL A 1 72 ? 2.838 2.178 -1.781 1.00 89.62 72 VAL A C 1
ATOM 574 O O . VAL A 1 72 ? 4.050 2.407 -1.791 1.00 89.62 72 VAL A O 1
ATOM 577 N N . SER A 1 73 ? 2.112 2.305 -0.670 1.00 87.81 73 SER A N 1
ATOM 578 C CA . SER A 1 73 ? 2.724 2.635 0.613 1.00 87.81 73 SER A CA 1
ATOM 579 C C . SER A 1 73 ? 3.482 1.440 1.186 1.00 87.81 73 SER A C 1
ATOM 581 O O . SER A 1 73 ? 3.077 0.285 1.035 1.00 87.81 73 SER A O 1
ATOM 583 N N . LYS A 1 74 ? 4.527 1.733 1.967 1.00 86.25 74 LYS A N 1
ATOM 584 C CA . LYS A 1 74 ? 5.274 0.726 2.730 1.00 86.25 74 LYS A CA 1
ATOM 585 C C . LYS A 1 74 ? 4.371 -0.140 3.617 1.00 86.25 74 LYS A C 1
ATOM 587 O O . LYS A 1 74 ? 4.552 -1.349 3.680 1.00 86.25 74 LYS A O 1
ATOM 592 N N . SER A 1 75 ? 3.352 0.460 4.242 1.00 88.44 75 SER A N 1
ATOM 593 C CA . SER A 1 75 ? 2.396 -0.281 5.074 1.00 88.44 75 SER A CA 1
ATOM 594 C C . SER A 1 75 ? 1.640 -1.350 4.289 1.00 88.44 75 SER A C 1
ATOM 596 O O . SER A 1 75 ? 1.396 -2.425 4.821 1.00 88.44 75 SER A O 1
ATOM 598 N N . ASN A 1 76 ? 1.264 -1.068 3.038 1.00 88.00 76 ASN A N 1
ATOM 599 C CA . ASN A 1 76 ? 0.514 -2.012 2.214 1.00 88.00 76 ASN A CA 1
ATOM 600 C C . ASN A 1 76 ? 1.399 -3.192 1.801 1.00 88.00 76 ASN A C 1
ATOM 602 O O . ASN A 1 76 ? 0.945 -4.333 1.842 1.00 88.00 76 ASN A O 1
ATOM 606 N N . ILE A 1 77 ? 2.663 -2.918 1.470 1.00 87.62 77 ILE A N 1
ATOM 607 C CA . ILE A 1 77 ? 3.671 -3.939 1.150 1.00 87.62 77 ILE A CA 1
ATOM 608 C C . ILE A 1 77 ? 3.884 -4.868 2.344 1.00 87.62 77 ILE A C 1
ATOM 610 O O . ILE A 1 77 ? 3.811 -6.086 2.194 1.00 87.62 77 ILE A O 1
ATOM 614 N N . GLU A 1 78 ? 4.068 -4.304 3.540 1.00 87.81 78 GLU A N 1
ATOM 615 C CA . GLU A 1 78 ? 4.254 -5.075 4.774 1.00 87.81 78 GLU A CA 1
ATOM 616 C C . GLU A 1 78 ? 3.004 -5.896 5.131 1.00 87.81 78 GLU A C 1
ATOM 618 O O . GLU A 1 78 ? 3.106 -7.091 5.409 1.00 87.81 78 GLU A O 1
ATOM 623 N N . GLN A 1 79 ? 1.812 -5.289 5.078 1.00 89.06 79 GLN A N 1
ATOM 624 C CA . GLN A 1 79 ? 0.552 -5.958 5.424 1.00 89.06 79 GLN A CA 1
ATOM 625 C C . GLN A 1 79 ? 0.218 -7.121 4.488 1.00 89.06 79 GLN A C 1
ATOM 627 O O . GLN A 1 79 ? -0.294 -8.142 4.944 1.00 89.06 79 GLN A O 1
ATOM 632 N N . ALA A 1 80 ? 0.506 -6.975 3.196 1.00 85.38 80 ALA A N 1
ATOM 633 C CA . ALA A 1 80 ? 0.258 -8.012 2.202 1.00 85.38 80 ALA A CA 1
ATOM 634 C C . ALA A 1 80 ? 1.482 -8.905 1.935 1.00 85.38 80 ALA A C 1
ATOM 636 O O . ALA A 1 80 ? 1.406 -9.771 1.067 1.00 85.38 80 ALA A O 1
ATOM 637 N N . SER A 1 81 ? 2.589 -8.723 2.673 1.00 87.81 81 SER A N 1
ATOM 638 C CA . SER A 1 81 ? 3.849 -9.463 2.481 1.00 87.81 81 SER A CA 1
ATOM 639 C C . SER A 1 81 ? 4.294 -9.498 1.010 1.00 87.81 81 SER A C 1
ATOM 641 O O . SER A 1 81 ? 4.667 -10.546 0.481 1.00 87.81 81 SER A O 1
ATOM 643 N N . MET A 1 82 ? 4.188 -8.353 0.330 1.00 86.94 82 MET A N 1
ATOM 644 C CA . MET A 1 82 ? 4.517 -8.232 -1.089 1.00 86.94 82 MET A CA 1
ATOM 645 C C . MET A 1 82 ? 6.035 -8.259 -1.278 1.00 86.94 82 MET A C 1
ATOM 647 O O . MET A 1 82 ? 6.771 -7.637 -0.515 1.00 86.94 82 MET A O 1
ATOM 651 N N . ASN A 1 83 ? 6.494 -8.956 -2.316 1.00 86.06 83 ASN A N 1
ATOM 652 C CA . ASN A 1 83 ? 7.903 -9.004 -2.689 1.00 86.06 83 ASN A CA 1
ATOM 653 C C . ASN A 1 83 ? 8.132 -8.290 -4.022 1.00 86.06 83 ASN A C 1
ATOM 655 O O . ASN A 1 83 ? 7.240 -8.191 -4.864 1.00 86.06 83 ASN A O 1
ATOM 659 N N . LEU A 1 84 ? 9.362 -7.833 -4.229 1.00 84.38 84 LEU A N 1
ATOM 660 C CA . LEU A 1 84 ? 9.763 -7.161 -5.461 1.00 84.38 84 LEU A CA 1
ATOM 661 C C . LEU A 1 84 ? 9.653 -8.065 -6.678 1.00 84.38 84 LEU A C 1
ATOM 663 O O . LEU A 1 84 ? 9.909 -9.267 -6.598 1.00 84.38 84 LEU A O 1
ATOM 667 N N . GLY A 1 85 ? 9.298 -7.457 -7.809 1.00 84.44 85 GLY A N 1
ATOM 668 C CA . GLY A 1 85 ? 9.078 -8.175 -9.060 1.00 84.44 85 GLY A CA 1
ATOM 669 C C . GLY A 1 85 ? 7.798 -9.010 -9.057 1.00 84.44 85 GLY A C 1
ATOM 670 O O . GLY A 1 85 ? 7.501 -9.675 -10.042 1.00 84.44 85 GLY A O 1
ATOM 671 N N . TYR A 1 86 ? 7.005 -8.992 -7.981 1.00 88.56 86 TYR A N 1
ATOM 672 C CA . TYR A 1 86 ? 5.721 -9.679 -8.006 1.00 88.56 86 TYR A CA 1
ATOM 673 C C . TYR A 1 86 ? 4.750 -8.911 -8.886 1.00 88.56 86 TYR A C 1
ATOM 675 O O . TYR A 1 86 ? 4.667 -7.681 -8.832 1.00 88.56 86 TYR A O 1
ATOM 683 N N . PHE A 1 87 ? 3.988 -9.670 -9.665 1.00 90.69 87 PHE A N 1
ATOM 684 C CA . PHE A 1 87 ? 2.819 -9.155 -10.346 1.00 90.69 87 PHE A CA 1
ATOM 685 C C . PHE A 1 87 ? 1.665 -9.067 -9.349 1.00 90.69 87 PHE A C 1
ATOM 687 O O . PHE A 1 87 ? 1.276 -10.063 -8.733 1.00 90.69 87 PHE A O 1
ATOM 694 N N . ILE A 1 88 ? 1.138 -7.864 -9.172 1.00 90.69 88 ILE A N 1
ATOM 695 C CA . ILE A 1 88 ? 0.113 -7.546 -8.188 1.00 90.69 88 ILE A CA 1
ATOM 696 C C . ILE A 1 88 ? -1.142 -7.125 -8.926 1.00 90.69 88 ILE A C 1
ATOM 698 O O . ILE A 1 88 ? -1.094 -6.267 -9.801 1.00 90.69 88 ILE A O 1
ATOM 702 N N . VAL A 1 89 ? -2.267 -7.707 -8.522 1.00 91.50 89 VAL A N 1
ATOM 703 C CA . VAL A 1 89 ? -3.605 -7.319 -8.964 1.00 91.50 89 VAL A CA 1
ATOM 704 C C . VAL A 1 89 ? -4.369 -6.841 -7.743 1.00 91.50 89 VAL A C 1
ATOM 706 O O . VAL A 1 89 ? -4.365 -7.497 -6.699 1.00 91.50 89 VAL A O 1
ATOM 709 N N . GLY A 1 90 ? -5.014 -5.689 -7.855 1.00 90.06 90 GLY A N 1
ATOM 710 C CA . GLY A 1 90 ? -5.696 -5.093 -6.723 1.00 90.06 90 GLY A CA 1
ATOM 711 C C . GLY A 1 90 ? -6.624 -3.959 -7.104 1.00 90.06 90 GLY A C 1
ATOM 712 O O . GLY A 1 90 ? -7.037 -3.788 -8.248 1.00 90.06 90 GLY A O 1
ATOM 713 N N . GLN A 1 91 ? -6.972 -3.189 -6.087 1.00 91.25 91 GLN A N 1
ATOM 714 C CA . GLN A 1 91 ? -7.881 -2.068 -6.191 1.00 91.25 91 GLN A CA 1
ATOM 715 C C . GLN A 1 91 ? -7.165 -0.806 -5.730 1.00 91.25 91 GLN A C 1
ATOM 717 O O . GLN A 1 91 ? -6.572 -0.786 -4.652 1.00 91.25 91 GLN A O 1
ATOM 722 N N . ALA A 1 92 ? -7.230 0.245 -6.540 1.00 89.81 92 ALA A N 1
ATOM 723 C CA . ALA A 1 92 ? -6.640 1.532 -6.225 1.00 89.81 92 ALA A CA 1
ATOM 724 C C . ALA A 1 92 ? -7.680 2.643 -6.305 1.00 89.81 92 ALA A C 1
ATOM 726 O O . ALA A 1 92 ? -8.618 2.633 -7.107 1.00 89.81 92 ALA A O 1
ATOM 727 N N . ARG A 1 93 ? -7.480 3.633 -5.443 1.00 88.19 93 ARG A N 1
ATOM 728 C CA . ARG A 1 93 ? -8.214 4.889 -5.480 1.00 88.19 93 ARG A CA 1
ATOM 729 C C . ARG A 1 93 ? -7.555 5.825 -6.509 1.00 88.19 93 ARG A C 1
ATOM 731 O O . ARG A 1 93 ? -6.327 5.910 -6.512 1.00 88.19 93 ARG A O 1
ATOM 738 N N . PRO A 1 94 ? -8.336 6.564 -7.317 1.00 85.31 94 PRO A N 1
ATOM 739 C CA . PRO A 1 94 ? -7.800 7.608 -8.181 1.00 85.31 94 PRO A CA 1
ATOM 740 C C . PRO A 1 94 ? -7.165 8.746 -7.363 1.00 85.31 94 PRO A C 1
ATOM 742 O O . PRO A 1 94 ? -7.560 8.980 -6.211 1.00 85.31 94 PRO A O 1
ATOM 745 N N . PRO A 1 95 ? -6.189 9.471 -7.934 1.00 84.25 95 PRO A N 1
ATOM 746 C CA . PRO A 1 95 ? -5.582 10.620 -7.277 1.00 84.25 95 PRO A CA 1
ATOM 747 C C . PRO A 1 95 ? -6.642 11.673 -6.922 1.00 84.25 95 PRO A C 1
ATOM 749 O O . PRO A 1 95 ? -7.655 11.832 -7.599 1.00 84.25 95 PRO A O 1
ATOM 752 N N . ASN A 1 96 ? -6.421 12.400 -5.825 1.00 77.62 96 ASN A N 1
ATOM 753 C CA . ASN A 1 96 ? -7.338 13.458 -5.405 1.00 77.62 96 ASN A CA 1
ATOM 754 C C . ASN A 1 96 ? -7.279 14.612 -6.420 1.00 77.62 96 ASN A C 1
ATOM 756 O O . ASN A 1 96 ? -6.321 15.380 -6.384 1.00 77.62 96 ASN A O 1
ATOM 760 N N . GLY A 1 97 ? -8.285 14.740 -7.290 1.00 64.56 97 GLY A N 1
ATOM 761 C CA . GLY A 1 97 ? -8.384 15.848 -8.248 1.00 64.56 97 GLY A CA 1
ATOM 762 C C . GLY A 1 97 ? -8.789 15.482 -9.678 1.00 64.56 97 GLY A C 1
ATOM 763 O O . GLY A 1 97 ? -8.876 16.402 -10.487 1.00 64.56 97 GLY A O 1
ATOM 764 N N . GLU A 1 98 ? -9.029 14.201 -9.987 1.00 48.72 98 GLU A N 1
ATOM 765 C CA . GLU A 1 98 ? -9.783 13.790 -11.190 1.00 48.72 98 GLU A CA 1
ATOM 766 C C . GLU A 1 98 ? -11.300 13.876 -10.982 1.00 48.72 98 GLU A C 1
ATOM 768 O O . GLU A 1 98 ? -11.766 13.546 -9.864 1.00 48.72 98 GLU A O 1
#

Secondary structure (DSSP, 8-state):
--HHHHHHHHHHHHHHHHHHHHHHHHHHH----PPP---PEEEEEEEEE-TTS-EEEESSTTPPP-TTPEEE-HHHHHHTT--TT-EEEEEEPPPTT-

Sequence (98 aa):
MPISTVKIRLNKARNKLKTEALKMVEDTFGRQKSEPKVEIKSVEGYLSIHEMGYEFLRLSESAPSSPNDIYVSKSNIEQASMNLGYFIVGQARPPNGE

Radius of gyration: 26.47 Å; chains: 1; bounding box: 46×28×74 Å

Foldseek 3Di:
DDPVVVVVVVVVVVVVVVVVVVVVCCVVVVPPPPPPPFDKDKDKAFWDDDPVQWIWGDNYLPDDDDPPTHTDHNVNCVVVVPDGRDIDIDIDTDPPPD